Protein AF-A0A1H5PQB6-F1 (afdb_monomer)

Mean predicted aligned error: 9.74 Å

pLDDT: mean 79.16, std 20.45, range [36.19, 98.12]

Sequence (91 aa):
MRFESAARRMIRAARGHPETMEGAPVIVQPPGPDGGRRVTIRGEYVGIAYHLLDIVEFLRRAGLPEASTTVDDPELIEWRGIGPRAWTATG

Nearest PDB structures (foldseek):
  3iez-assembly1_A  TM=4.324E-01  e=2.289E+00  Homo sapiens

Secondary structure (DSSP, 8-state):
----TTHHHHHTTSS--S----S-SEEEEEE-TTS-EEEEETTEEEEEESSHHHHHHHHHHTT----GGGGG-TTTEEE-SS-THHHH---

Structure (mmCIF, N/CA/C/O backbone):
data_AF-A0A1H5PQB6-F1
#
_entry.id   AF-A0A1H5PQB6-F1
#
loop_
_atom_site.group_PDB
_atom_site.id
_atom_site.type_symbol
_atom_site.label_atom_id
_atom_site.label_alt_id
_atom_site.label_comp_id
_atom_site.label_asym_id
_atom_site.label_entity_id
_atom_site.label_seq_id
_atom_site.pdbx_PDB_ins_code
_atom_site.Cartn_x
_atom_site.Cartn_y
_atom_site.Cartn_z
_atom_site.occupancy
_atom_site.B_iso_or_equiv
_atom_site.auth_seq_id
_atom_site.auth_comp_id
_atom_site.auth_asym_id
_atom_site.auth_atom_id
_atom_site.pdbx_PDB_model_num
ATOM 1 N N . MET A 1 1 ? 1.092 15.365 27.587 1.00 36.19 1 MET A N 1
ATOM 2 C CA . MET A 1 1 ? 1.077 15.556 26.122 1.00 36.19 1 MET A CA 1
ATOM 3 C C . MET A 1 1 ? 0.066 14.563 25.564 1.00 36.19 1 MET A C 1
ATOM 5 O O . MET A 1 1 ? 0.298 13.366 25.649 1.00 36.19 1 MET A O 1
ATOM 9 N N . ARG A 1 2 ? -1.143 15.032 25.238 1.00 47.31 2 ARG A N 1
ATOM 10 C CA . ARG A 1 2 ? -2.325 14.183 25.022 1.00 47.31 2 ARG A CA 1
ATOM 11 C C . ARG A 1 2 ? -2.359 13.795 23.543 1.00 47.31 2 ARG A C 1
ATOM 13 O O . ARG A 1 2 ? -2.639 14.644 22.709 1.00 47.31 2 ARG A O 1
ATOM 20 N N . PHE A 1 3 ? -2.006 12.552 23.232 1.00 38.66 3 PHE A N 1
ATOM 21 C CA . PHE A 1 3 ? -2.126 12.014 21.880 1.00 38.66 3 PHE A CA 1
ATOM 22 C C . PHE A 1 3 ? -3.609 12.000 21.491 1.00 38.66 3 PHE A C 1
ATOM 24 O O . PHE A 1 3 ? -4.448 11.474 22.225 1.00 38.66 3 PHE A O 1
ATOM 31 N N . GLU A 1 4 ? -3.932 12.635 20.369 1.00 44.00 4 GLU A N 1
ATOM 32 C CA . GLU A 1 4 ? -5.271 12.823 19.800 1.00 44.00 4 GLU A CA 1
ATOM 33 C C . GLU A 1 4 ? -5.903 11.507 19.285 1.00 44.00 4 GLU A C 1
ATOM 35 O O . GLU A 1 4 ? -6.474 11.448 18.199 1.00 44.00 4 GLU A O 1
ATOM 40 N N . SER A 1 5 ? -5.833 10.419 20.057 1.00 48.59 5 SER A N 1
ATOM 41 C CA . SER A 1 5 ? -6.299 9.083 19.650 1.00 48.59 5 SER A CA 1
ATOM 42 C C . SER A 1 5 ? -7.821 8.878 19.738 1.00 48.59 5 SER A C 1
ATOM 44 O O . SER A 1 5 ? -8.321 7.828 19.344 1.00 48.59 5 SER A O 1
ATOM 46 N N . ALA A 1 6 ? -8.590 9.852 20.238 1.00 48.25 6 ALA A N 1
ATOM 47 C CA . ALA A 1 6 ? -10.038 9.697 20.438 1.00 48.25 6 ALA A CA 1
ATOM 48 C C . ALA A 1 6 ? -10.899 10.337 19.332 1.00 48.25 6 ALA A C 1
ATOM 50 O O . ALA A 1 6 ? -11.964 9.813 19.010 1.00 48.25 6 ALA A O 1
ATOM 51 N N . ALA A 1 7 ? -10.450 11.434 18.712 1.00 46.38 7 ALA A N 1
ATOM 52 C CA . ALA A 1 7 ? -11.278 12.194 17.768 1.00 46.38 7 ALA A CA 1
ATOM 53 C C . ALA A 1 7 ? -11.464 11.475 16.416 1.00 46.38 7 ALA A C 1
ATOM 55 O O . ALA A 1 7 ? -12.542 11.524 15.827 1.00 46.38 7 ALA A O 1
ATOM 56 N N . ARG A 1 8 ? -10.456 10.715 15.960 1.00 50.28 8 ARG A N 1
ATOM 57 C CA . ARG A 1 8 ? -10.527 9.923 14.714 1.00 50.28 8 ARG A CA 1
ATOM 58 C C . ARG A 1 8 ? -11.446 8.701 14.824 1.00 50.28 8 ARG A C 1
ATOM 60 O O . ARG A 1 8 ? -12.050 8.303 13.831 1.00 50.28 8 ARG A O 1
ATOM 67 N N . ARG A 1 9 ? -11.640 8.162 16.036 1.00 50.34 9 ARG A N 1
ATOM 68 C CA . ARG A 1 9 ? -12.565 7.042 16.294 1.00 50.34 9 ARG A CA 1
ATOM 69 C C . ARG A 1 9 ? -14.036 7.417 16.080 1.00 50.34 9 ARG A C 1
ATOM 71 O O . ARG A 1 9 ? -14.831 6.548 15.739 1.00 50.34 9 ARG A O 1
ATOM 78 N N . MET A 1 10 ? -14.409 8.691 16.230 1.00 48.81 10 MET A N 1
ATOM 79 C CA . MET A 1 10 ? -15.819 9.101 16.179 1.00 48.81 10 MET A CA 1
ATOM 80 C C . MET A 1 10 ? -16.393 9.213 14.759 1.00 48.81 10 MET A C 1
ATOM 82 O O . MET A 1 10 ? -17.583 8.972 14.575 1.00 48.81 10 MET A O 1
ATOM 86 N N . ILE A 1 11 ? -15.577 9.487 13.732 1.00 53.25 11 ILE A N 1
ATOM 87 C CA . ILE A 1 11 ? -16.078 9.605 12.345 1.00 53.25 11 ILE A CA 1
ATOM 88 C C . ILE A 1 11 ? -16.511 8.235 11.779 1.00 53.25 11 ILE A C 1
ATOM 90 O O . ILE A 1 11 ? -17.390 8.170 10.921 1.00 53.25 11 ILE A O 1
ATOM 94 N N . ARG A 1 12 ? -15.967 7.124 12.302 1.00 50.78 12 ARG A N 1
ATOM 95 C CA . ARG A 1 12 ? -16.256 5.756 11.828 1.00 50.78 12 ARG A CA 1
ATOM 96 C C . ARG A 1 12 ? -17.517 5.123 12.439 1.00 50.78 12 ARG A C 1
ATOM 98 O O . ARG A 1 12 ? -17.986 4.123 11.914 1.00 50.78 12 ARG A O 1
ATOM 105 N N . ALA A 1 13 ? -18.072 5.682 13.520 1.00 48.09 13 ALA A N 1
ATOM 106 C CA . ALA A 1 13 ? -19.171 5.061 14.274 1.00 48.09 13 ALA A CA 1
ATOM 107 C C . ALA A 1 13 ? -20.586 5.538 13.874 1.00 48.09 13 ALA A C 1
ATOM 109 O O . ALA A 1 13 ? -21.568 4.909 14.253 1.00 48.09 13 ALA A O 1
ATOM 110 N N . ALA A 1 14 ? -20.721 6.637 13.121 1.00 44.59 14 ALA A N 1
ATOM 111 C CA . ALA A 1 14 ? -22.013 7.320 12.958 1.00 44.59 14 ALA A CA 1
ATOM 112 C C . ALA A 1 14 ? -22.868 6.883 11.747 1.00 44.59 14 ALA A C 1
ATOM 114 O O . ALA A 1 14 ? -23.985 7.372 11.592 1.00 44.59 14 ALA A O 1
ATOM 115 N N . ARG A 1 15 ? -22.402 5.970 10.885 1.00 50.06 15 ARG A N 1
ATOM 116 C CA . ARG A 1 15 ? -23.232 5.376 9.818 1.00 50.06 15 ARG A CA 1
ATOM 117 C C . ARG A 1 15 ? -22.959 3.879 9.747 1.00 50.06 15 ARG A C 1
ATOM 119 O O . ARG A 1 15 ? -21.878 3.470 9.341 1.00 50.06 15 ARG A O 1
ATOM 126 N N . GLY A 1 16 ? -23.912 3.088 10.234 1.00 44.97 16 GLY A N 1
ATOM 127 C CA . GLY A 1 16 ? -23.788 1.639 10.355 1.00 44.97 16 GLY A CA 1
ATOM 128 C C . GLY A 1 16 ? -23.502 0.956 9.018 1.00 44.97 16 GLY A C 1
ATOM 129 O O . GLY A 1 16 ? -24.237 1.154 8.056 1.00 44.97 16 GLY A O 1
ATOM 130 N N . HIS A 1 17 ? -22.462 0.122 8.992 1.00 42.47 17 HIS A N 1
ATOM 131 C CA . HIS A 1 17 ? -22.200 -0.838 7.924 1.00 42.47 17 HIS A CA 1
ATOM 132 C C . HIS A 1 17 ? -21.766 -2.174 8.555 1.00 42.47 17 HIS A C 1
ATOM 134 O O . HIS A 1 17 ? -20.876 -2.172 9.412 1.00 42.47 17 HIS A O 1
ATOM 140 N N . PRO A 1 18 ? -22.415 -3.298 8.203 1.00 47.94 18 PRO A N 1
ATOM 141 C CA . PRO A 1 18 ? -22.123 -4.606 8.765 1.00 47.94 18 PRO A CA 1
ATOM 142 C C . PRO A 1 18 ? -20.935 -5.224 8.029 1.00 47.94 18 PRO A C 1
ATOM 144 O O . PRO A 1 18 ? -21.134 -5.847 7.002 1.00 47.94 18 PRO A O 1
ATOM 147 N N . GLU A 1 19 ? -19.720 -5.036 8.540 1.00 46.31 19 GLU A N 1
ATOM 148 C CA . GLU A 1 19 ? -18.570 -5.940 8.347 1.00 46.31 19 GLU A CA 1
ATOM 149 C C . GLU A 1 19 ? -17.329 -5.308 8.973 1.00 46.31 19 GLU A C 1
ATOM 151 O O . GLU A 1 19 ? -16.528 -4.621 8.339 1.00 46.31 19 GLU A O 1
ATOM 156 N N . THR A 1 20 ? -17.161 -5.523 10.274 1.00 46.75 20 THR A N 1
ATOM 157 C CA . THR A 1 20 ? -15.875 -5.296 10.925 1.00 46.75 20 THR A CA 1
ATOM 158 C C . THR A 1 20 ? -14.899 -6.343 10.384 1.00 46.75 20 THR A C 1
ATOM 160 O O . THR A 1 20 ? -14.707 -7.390 10.991 1.00 46.75 20 THR A O 1
ATOM 163 N N . MET A 1 21 ? -14.299 -6.098 9.217 1.00 53.09 21 MET A N 1
ATOM 164 C CA . MET A 1 21 ? -13.014 -6.710 8.890 1.00 53.09 21 MET A CA 1
ATOM 165 C C . MET A 1 21 ? -12.020 -6.172 9.918 1.00 53.09 21 MET A C 1
ATOM 167 O O . MET A 1 21 ? -11.639 -5.000 9.880 1.00 53.09 21 MET A O 1
ATOM 171 N N . GLU A 1 22 ? -11.683 -7.001 10.901 1.00 63.59 22 GLU A N 1
ATOM 172 C CA . GLU A 1 22 ? -10.635 -6.726 11.878 1.00 63.59 22 GLU A CA 1
ATOM 173 C C . GLU A 1 22 ? -9.294 -6.637 11.139 1.00 63.59 22 GLU A C 1
ATOM 175 O O . GLU A 1 22 ? -8.705 -7.645 10.764 1.00 63.59 22 GLU A O 1
ATOM 180 N N . GLY A 1 23 ? -8.834 -5.418 10.861 1.00 70.81 23 GLY A N 1
ATOM 181 C CA . GLY A 1 23 ? -7.559 -5.188 10.189 1.00 70.81 23 GLY A CA 1
ATOM 182 C C . GLY A 1 23 ? -7.469 -3.826 9.513 1.00 70.81 23 GLY A C 1
ATOM 183 O O . GLY A 1 23 ? -8.465 -3.110 9.362 1.00 70.81 23 GLY A O 1
ATOM 184 N N . ALA A 1 24 ? -6.252 -3.467 9.107 1.00 82.69 24 ALA A N 1
ATOM 185 C CA . ALA A 1 24 ? -6.022 -2.294 8.280 1.00 82.69 24 ALA A CA 1
ATOM 186 C C . ALA A 1 24 ? -6.805 -2.441 6.958 1.00 82.69 24 ALA A C 1
ATOM 188 O O . ALA A 1 24 ? -6.782 -3.511 6.344 1.00 82.69 24 ALA A O 1
ATOM 189 N N . PRO A 1 25 ? -7.516 -1.400 6.489 1.00 92.25 25 PRO A N 1
ATOM 190 C CA . PRO A 1 25 ? -8.325 -1.486 5.278 1.00 92.25 25 PRO A CA 1
ATOM 191 C C . PRO A 1 25 ? -7.488 -1.666 4.011 1.00 92.25 25 PRO A C 1
ATOM 193 O O . PRO A 1 25 ? -8.061 -2.010 2.984 1.00 92.25 25 PRO A O 1
ATOM 196 N N . VAL A 1 26 ? -6.179 -1.422 4.044 1.00 95.62 26 VAL A N 1
ATOM 197 C CA . VAL A 1 26 ? -5.280 -1.624 2.907 1.00 95.62 26 VAL A CA 1
ATOM 198 C C . VAL A 1 26 ? -4.263 -2.692 3.261 1.00 95.62 26 VAL A C 1
ATOM 200 O O . VAL A 1 26 ? -3.597 -2.593 4.284 1.00 95.62 26 VAL A O 1
ATOM 203 N N . ILE A 1 27 ? -4.114 -3.695 2.400 1.00 96.62 27 ILE A N 1
ATOM 204 C CA . ILE A 1 27 ? -3.092 -4.734 2.550 1.00 96.62 27 ILE A CA 1
ATOM 205 C C . ILE A 1 27 ? -2.192 -4.692 1.323 1.00 96.62 27 ILE A C 1
ATOM 207 O O . ILE A 1 27 ? -2.663 -4.800 0.187 1.00 96.62 27 ILE A O 1
ATOM 211 N N . VAL A 1 28 ? -0.891 -4.562 1.561 1.00 97.12 28 VAL A N 1
ATOM 212 C CA . VAL A 1 28 ? 0.142 -4.612 0.527 1.00 97.12 28 VAL A CA 1
ATOM 213 C C . VAL A 1 28 ? 0.925 -5.906 0.688 1.00 97.12 28 VAL A C 1
ATOM 215 O O . VAL A 1 28 ? 1.523 -6.153 1.733 1.00 97.12 28 VAL A O 1
ATOM 218 N N . GLN A 1 29 ? 0.920 -6.742 -0.346 1.00 97.00 29 GLN A N 1
ATOM 219 C CA . GLN A 1 29 ? 1.636 -8.017 -0.350 1.00 97.00 29 GLN A CA 1
ATOM 220 C C . GLN A 1 29 ? 3.163 -7.823 -0.481 1.00 97.00 29 GLN A C 1
ATOM 222 O O . GLN A 1 29 ? 3.623 -6.738 -0.869 1.00 97.00 29 GLN A O 1
ATOM 227 N N . PRO A 1 30 ? 3.973 -8.861 -0.187 1.00 95.44 30 PRO A N 1
ATOM 228 C CA . PRO A 1 30 ? 5.401 -8.830 -0.485 1.00 95.44 30 PRO A CA 1
ATOM 229 C C . PRO A 1 30 ? 5.663 -8.602 -1.988 1.00 95.44 30 PRO A C 1
ATOM 231 O O . PRO A 1 30 ? 4.778 -8.881 -2.804 1.00 95.44 30 PRO A O 1
ATOM 234 N N . PRO A 1 31 ? 6.862 -8.122 -2.375 1.00 93.69 31 PRO A N 1
ATOM 235 C CA . PRO A 1 31 ? 7.241 -8.004 -3.782 1.00 93.69 31 PRO A CA 1
ATOM 236 C C . PRO A 1 31 ? 7.136 -9.344 -4.516 1.00 93.69 31 PRO A C 1
ATOM 238 O O . PRO A 1 31 ? 7.604 -10.371 -4.019 1.00 93.69 31 PRO A O 1
ATOM 241 N N . GLY A 1 32 ? 6.531 -9.319 -5.701 1.00 92.75 32 GLY A N 1
ATOM 242 C CA . GLY A 1 32 ? 6.540 -10.418 -6.655 1.00 92.75 32 GLY A CA 1
ATOM 243 C C . GLY A 1 32 ? 7.859 -10.502 -7.435 1.00 92.75 32 GLY A C 1
ATOM 244 O O . GLY A 1 32 ? 8.769 -9.700 -7.214 1.00 92.75 32 GLY A O 1
ATOM 245 N N . PRO A 1 33 ? 7.975 -11.460 -8.374 1.00 92.62 33 PRO A N 1
ATOM 246 C CA . PRO A 1 33 ? 9.193 -11.668 -9.162 1.00 92.62 33 PRO A CA 1
ATOM 247 C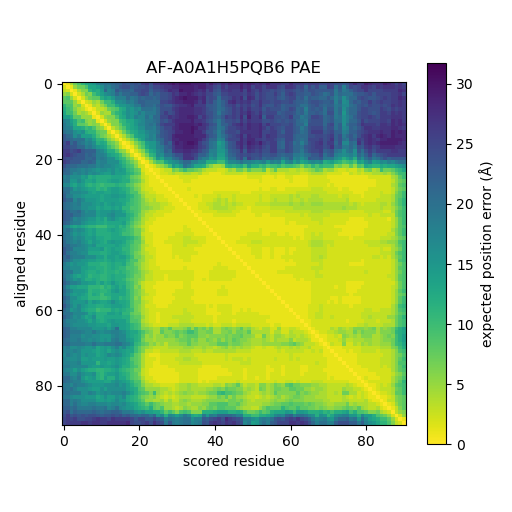 C . PRO A 1 33 ? 9.643 -10.453 -9.985 1.00 92.62 33 PRO A C 1
ATOM 249 O O . PRO A 1 33 ? 10.829 -10.301 -10.253 1.00 92.62 33 PRO A O 1
ATOM 252 N N . ASP A 1 34 ? 8.706 -9.593 -10.380 1.00 92.50 34 ASP A N 1
ATOM 253 C CA . ASP A 1 34 ? 8.944 -8.360 -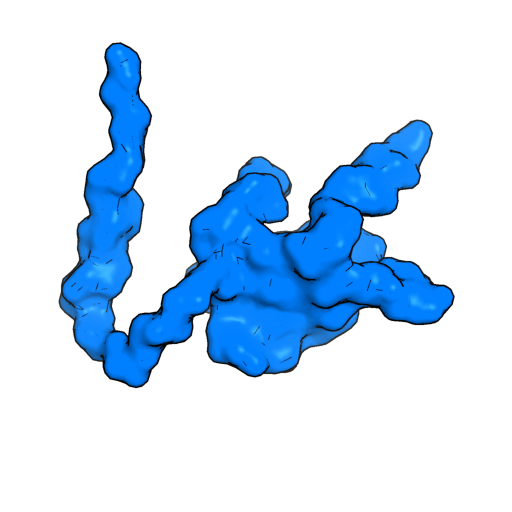11.136 1.00 92.50 34 ASP A CA 1
ATOM 254 C C . ASP A 1 34 ? 9.145 -7.125 -10.234 1.00 92.50 34 ASP A C 1
ATOM 256 O O . ASP A 1 34 ? 9.249 -6.004 -10.725 1.00 92.50 34 ASP A O 1
ATOM 260 N N . GLY A 1 35 ? 9.176 -7.317 -8.910 1.00 91.00 35 GLY A N 1
ATOM 261 C CA . GLY A 1 35 ? 9.284 -6.247 -7.917 1.00 91.00 35 GLY A CA 1
ATOM 262 C C . GLY A 1 35 ? 7.965 -5.538 -7.593 1.0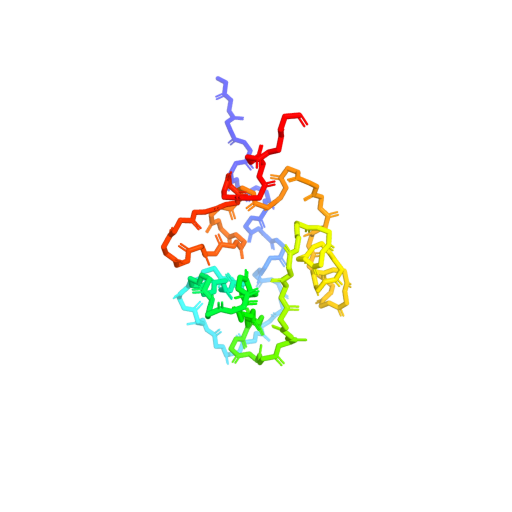0 91.00 35 GLY A C 1
ATOM 263 O O . GLY A 1 35 ? 7.924 -4.742 -6.651 1.00 91.00 35 GLY A O 1
ATOM 264 N N . GLY A 1 36 ? 6.883 -5.844 -8.314 1.00 95.50 36 GLY A N 1
ATOM 265 C CA . GLY A 1 36 ? 5.559 -5.284 -8.071 1.00 95.50 36 GLY A CA 1
ATOM 266 C C . GLY A 1 36 ? 4.905 -5.867 -6.821 1.00 95.50 36 GLY A C 1
ATOM 267 O O . GLY A 1 36 ? 5.158 -7.004 -6.426 1.00 95.50 36 GLY A O 1
ATOM 268 N N . ARG A 1 37 ? 4.029 -5.096 -6.178 1.00 97.56 37 ARG A N 1
ATOM 269 C CA . ARG A 1 37 ? 3.284 -5.523 -4.987 1.00 97.56 37 ARG A CA 1
ATOM 270 C C . ARG A 1 37 ? 1.794 -5.513 -5.243 1.00 97.56 37 ARG A C 1
ATOM 272 O O . ARG A 1 37 ? 1.238 -4.496 -5.648 1.00 97.56 37 ARG A O 1
ATOM 279 N N . ARG A 1 38 ? 1.131 -6.630 -4.950 1.00 97.94 38 ARG A N 1
ATOM 280 C CA . ARG A 1 38 ? -0.329 -6.732 -5.030 1.00 97.94 38 ARG A CA 1
ATOM 281 C C . ARG A 1 38 ? -0.976 -5.932 -3.8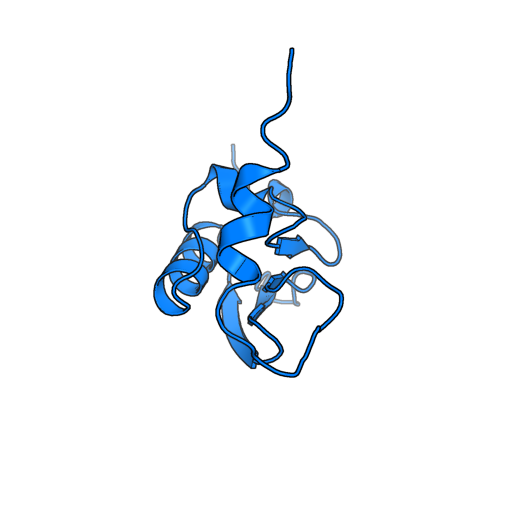99 1.00 97.94 38 ARG A C 1
ATOM 283 O O . ARG A 1 38 ? -0.602 -6.116 -2.741 1.00 97.94 38 ARG A O 1
ATOM 290 N N . VAL A 1 39 ? -1.963 -5.100 -4.227 1.00 97.94 39 VAL A N 1
ATOM 291 C CA . VAL A 1 39 ? -2.675 -4.261 -3.254 1.00 97.94 39 VAL A CA 1
ATOM 292 C C . VAL A 1 39 ? -4.149 -4.636 -3.205 1.00 97.94 39 VAL A C 1
ATOM 294 O O . VAL A 1 39 ? -4.803 -4.771 -4.244 1.00 97.94 39 VAL A O 1
ATOM 297 N N . THR A 1 40 ? -4.676 -4.778 -1.991 1.00 97.31 40 THR A N 1
ATOM 298 C CA . THR A 1 40 ? -6.115 -4.901 -1.746 1.00 97.31 40 THR A CA 1
ATOM 299 C C . THR A 1 40 ? -6.608 -3.790 -0.833 1.00 97.31 40 THR A C 1
ATOM 301 O O . THR A 1 40 ? -5.938 -3.473 0.149 1.00 97.31 40 THR A O 1
ATOM 304 N N . ILE A 1 41 ? -7.789 -3.245 -1.118 1.00 95.50 41 ILE A N 1
ATOM 305 C CA . ILE A 1 41 ? -8.473 -2.260 -0.280 1.00 95.50 41 ILE A CA 1
ATOM 306 C C . ILE A 1 41 ? -9.837 -2.821 0.108 1.00 95.50 41 ILE A C 1
ATOM 308 O O . ILE A 1 41 ? -10.650 -3.116 -0.759 1.00 95.50 41 ILE A O 1
ATOM 312 N N . ARG A 1 42 ? -10.092 -2.959 1.412 1.00 93.31 42 ARG A N 1
ATOM 313 C CA . ARG A 1 42 ? -11.319 -3.548 1.976 1.00 93.31 42 ARG A CA 1
ATOM 314 C C . ARG A 1 42 ? -11.639 -4.903 1.331 1.00 93.31 42 ARG A C 1
ATOM 316 O O . ARG A 1 42 ? -12.767 -5.152 0.935 1.00 93.31 42 ARG A O 1
ATOM 323 N N . GLY A 1 43 ? -10.622 -5.754 1.194 1.00 92.88 43 GLY A N 1
ATOM 324 C CA . GLY A 1 43 ? -10.741 -7.082 0.581 1.00 92.88 43 GLY A CA 1
ATOM 325 C C . GLY A 1 43 ? -10.708 -7.099 -0.952 1.00 92.88 43 GLY A C 1
ATOM 326 O O . GLY A 1 43 ? -10.421 -8.144 -1.528 1.00 92.88 43 GLY A O 1
ATOM 327 N N . GLU A 1 44 ? -10.895 -5.960 -1.619 1.00 95.38 44 GLU A N 1
ATOM 328 C CA . GLU A 1 44 ? -10.950 -5.885 -3.081 1.00 95.38 44 GLU A CA 1
ATOM 329 C C . GLU A 1 44 ? -9.577 -5.641 -3.705 1.00 95.38 44 GLU A C 1
ATOM 331 O O . GLU A 1 44 ? -8.810 -4.796 -3.245 1.00 95.38 44 GLU A O 1
ATOM 336 N N . TYR A 1 45 ? -9.259 -6.355 -4.786 1.00 96.75 45 TYR A N 1
ATOM 337 C CA . TYR A 1 45 ? -8.011 -6.158 -5.526 1.00 96.75 45 TYR A CA 1
ATOM 338 C C . TYR A 1 45 ? -8.064 -4.879 -6.371 1.00 96.75 45 TYR A C 1
ATOM 340 O O . TYR A 1 45 ? -8.910 -4.754 -7.252 1.00 96.75 45 TYR A O 1
ATOM 348 N N . VAL A 1 46 ? -7.122 -3.957 -6.139 1.00 97.25 46 VAL A N 1
ATOM 349 C CA . VAL A 1 46 ? -7.105 -2.639 -6.808 1.00 97.25 46 VAL A CA 1
ATOM 350 C C . VAL A 1 46 ? -5.965 -2.460 -7.811 1.00 97.25 46 VAL A C 1
ATOM 352 O O . VAL A 1 46 ? -6.049 -1.585 -8.671 1.00 97.25 46 VAL A O 1
ATOM 355 N N . GLY A 1 47 ? -4.916 -3.286 -7.738 1.00 98.00 47 GLY A N 1
ATOM 356 C CA . GLY A 1 47 ? -3.807 -3.245 -8.691 1.00 98.00 47 GLY A CA 1
ATOM 357 C C . GLY A 1 47 ? -2.461 -3.719 -8.142 1.00 98.00 47 GLY A C 1
ATOM 358 O O . GLY A 1 47 ? -2.349 -4.179 -7.000 1.00 98.00 47 GLY A O 1
ATOM 359 N N . ILE A 1 48 ? -1.437 -3.594 -8.989 1.00 98.12 48 ILE A N 1
ATOM 360 C CA . ILE A 1 48 ? -0.027 -3.779 -8.635 1.00 98.12 48 ILE A CA 1
ATOM 361 C C . ILE A 1 48 ? 0.615 -2.401 -8.452 1.00 98.12 48 ILE A C 1
ATOM 363 O O . ILE A 1 48 ? 0.467 -1.542 -9.318 1.00 98.12 48 ILE A O 1
ATOM 367 N N . ALA A 1 49 ? 1.322 -2.202 -7.343 1.00 97.12 49 ALA A N 1
ATOM 368 C CA . ALA A 1 49 ? 2.140 -1.022 -7.087 1.00 97.12 49 ALA A CA 1
ATOM 369 C C . ALA A 1 49 ? 3.622 -1.342 -7.291 1.00 97.12 49 ALA A C 1
ATOM 371 O O . ALA A 1 49 ? 4.113 -2.348 -6.776 1.00 97.12 49 ALA A O 1
ATOM 372 N N . TYR A 1 50 ? 4.334 -0.461 -7.985 1.00 95.25 50 TYR A N 1
ATOM 373 C CA . TYR A 1 50 ? 5.786 -0.527 -8.153 1.00 95.25 50 TYR A CA 1
ATOM 374 C C . TYR A 1 50 ? 6.501 0.553 -7.329 1.00 95.25 50 TYR A C 1
ATOM 376 O O . TYR A 1 50 ? 7.681 0.403 -7.022 1.00 95.25 50 TYR A O 1
ATOM 384 N N . HIS A 1 51 ? 5.782 1.601 -6.914 1.00 93.75 51 HIS A N 1
ATOM 385 C CA . HIS A 1 51 ? 6.302 2.712 -6.119 1.00 93.75 51 HIS A CA 1
ATOM 386 C C . HIS A 1 51 ? 5.289 3.166 -5.054 1.00 93.75 51 HIS A C 1
ATOM 388 O O . HIS A 1 51 ? 4.096 2.866 -5.132 1.00 93.75 51 HIS A O 1
ATOM 394 N N . LEU A 1 52 ? 5.737 3.979 -4.087 1.00 93.38 52 LEU A N 1
ATOM 395 C CA . LEU A 1 52 ? 4.844 4.587 -3.085 1.00 93.38 52 LEU A CA 1
ATOM 396 C C . LEU A 1 52 ? 3.751 5.461 -3.712 1.00 93.38 52 LEU A C 1
ATOM 398 O O . LEU A 1 52 ? 2.643 5.520 -3.185 1.00 93.38 52 LEU A O 1
ATOM 402 N N . LEU A 1 53 ? 4.043 6.111 -4.842 1.00 93.69 53 LEU A N 1
ATOM 403 C CA . LEU A 1 53 ? 3.069 6.944 -5.545 1.00 93.69 53 LEU A CA 1
ATOM 404 C C . LEU A 1 53 ? 1.861 6.130 -6.036 1.00 93.69 53 LEU A C 1
ATOM 406 O O . LEU A 1 53 ? 0.735 6.613 -5.960 1.00 93.69 53 LEU A O 1
ATOM 410 N N . ASP A 1 54 ? 2.072 4.880 -6.453 1.00 95.88 54 ASP A N 1
ATOM 411 C CA . ASP A 1 54 ? 0.981 4.000 -6.886 1.00 95.88 54 ASP A CA 1
ATOM 412 C C . ASP A 1 54 ? 0.031 3.690 -5.718 1.00 95.88 54 ASP A C 1
ATOM 414 O O . ASP A 1 54 ? -1.189 3.682 -5.882 1.00 95.88 54 ASP A O 1
ATOM 418 N N . ILE A 1 55 ? 0.580 3.508 -4.509 1.00 95.12 55 ILE A N 1
ATOM 419 C CA . ILE A 1 55 ? -0.213 3.318 -3.286 1.00 95.12 55 ILE A CA 1
ATOM 420 C C . ILE A 1 55 ? -1.050 4.561 -2.987 1.00 95.12 55 ILE A C 1
ATOM 422 O O . ILE A 1 55 ? -2.248 4.439 -2.738 1.00 95.12 55 ILE A O 1
ATOM 426 N N . VAL A 1 56 ? -0.448 5.752 -3.051 1.00 94.75 56 VAL A N 1
ATOM 427 C CA . VAL A 1 56 ? -1.159 7.025 -2.844 1.00 94.75 56 VAL A CA 1
ATOM 428 C C . VAL A 1 56 ? -2.310 7.177 -3.845 1.00 94.75 56 VAL A C 1
ATOM 430 O O . VAL A 1 56 ? -3.418 7.547 -3.456 1.00 94.75 56 VAL A O 1
ATOM 433 N N . GLU A 1 57 ? -2.103 6.811 -5.111 1.00 96.06 57 GLU A N 1
ATOM 434 C CA . GLU A 1 57 ? -3.168 6.849 -6.116 1.00 96.06 57 GLU A CA 1
ATOM 435 C C . GLU A 1 57 ? -4.292 5.839 -5.853 1.00 96.06 57 GLU A C 1
ATOM 437 O O . GLU A 1 57 ? -5.466 6.161 -6.063 1.00 96.06 57 GLU A O 1
ATOM 442 N N . PHE A 1 58 ? -3.985 4.639 -5.355 1.00 96.25 58 PHE A N 1
ATOM 443 C CA . PHE A 1 58 ? -5.022 3.688 -4.948 1.00 96.25 58 PHE A CA 1
ATOM 444 C C . PHE A 1 58 ? -5.848 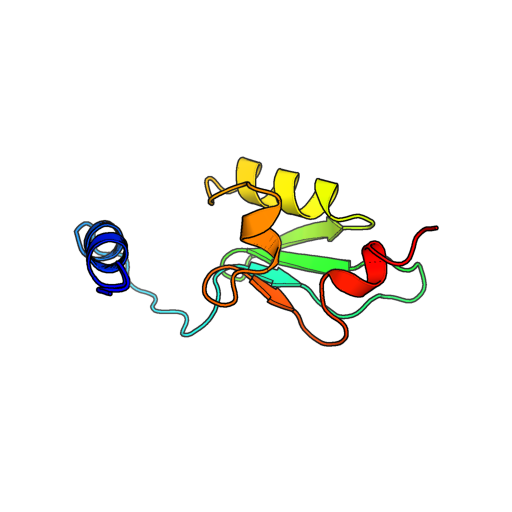4.207 -3.766 1.00 96.25 58 PHE A C 1
ATOM 446 O O . PHE A 1 58 ? -7.076 4.094 -3.792 1.00 96.25 58 PHE A O 1
ATOM 453 N N . LEU A 1 59 ? -5.206 4.829 -2.772 1.00 95.06 59 LEU A N 1
ATOM 454 C CA . LEU A 1 59 ? -5.886 5.447 -1.627 1.00 95.06 59 LEU A CA 1
ATOM 455 C C . LEU A 1 59 ? -6.841 6.552 -2.082 1.00 95.06 59 LEU A C 1
ATOM 457 O O . LEU A 1 59 ? -8.024 6.524 -1.736 1.00 95.06 59 LEU A O 1
ATOM 461 N N . ARG A 1 60 ? -6.355 7.452 -2.944 1.00 93.88 60 ARG A N 1
ATOM 462 C CA . ARG A 1 60 ? -7.147 8.545 -3.515 1.00 93.88 60 ARG A CA 1
ATOM 463 C C . ARG A 1 60 ? -8.376 8.023 -4.261 1.00 93.88 60 ARG A C 1
ATOM 465 O O . ARG A 1 60 ? -9.483 8.519 -4.060 1.00 93.88 60 ARG A O 1
ATOM 472 N N . ARG A 1 61 ? -8.212 6.993 -5.103 1.00 94.94 61 ARG A N 1
ATOM 473 C CA . ARG A 1 61 ? -9.325 6.369 -5.849 1.00 94.94 61 ARG A CA 1
ATOM 474 C C . ARG A 1 61 ? -10.342 5.677 -4.938 1.00 94.94 61 ARG A C 1
ATOM 476 O O . ARG A 1 61 ? -11.513 5.609 -5.296 1.00 94.94 61 ARG A O 1
A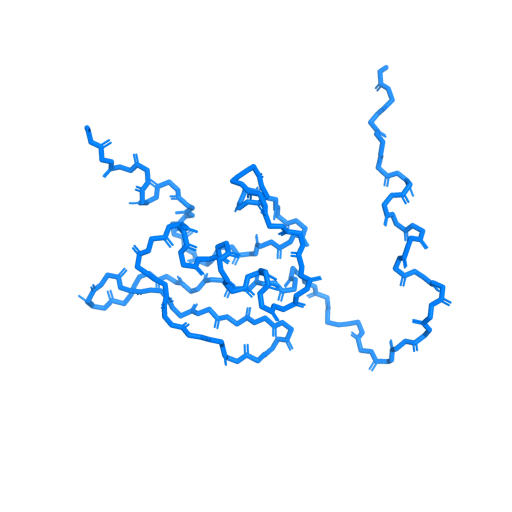TOM 483 N N . ALA A 1 62 ? -9.912 5.193 -3.775 1.00 92.19 62 ALA A N 1
ATOM 484 C CA . ALA A 1 62 ? -10.768 4.551 -2.780 1.00 92.19 62 ALA A CA 1
ATOM 485 C C . ALA A 1 62 ? -11.400 5.528 -1.766 1.00 92.19 62 ALA A C 1
ATOM 487 O O . ALA A 1 62 ? -12.146 5.090 -0.885 1.00 92.19 62 ALA A O 1
ATOM 488 N N . GLY A 1 63 ? -11.104 6.832 -1.856 1.00 92.12 63 GLY A N 1
ATOM 489 C CA . GLY A 1 63 ? -11.560 7.833 -0.886 1.00 92.12 63 GLY A CA 1
ATOM 490 C C . GLY A 1 63 ? -10.968 7.630 0.513 1.00 92.12 63 GLY A C 1
ATOM 491 O O . GLY A 1 63 ? -11.633 7.899 1.516 1.00 92.12 63 GLY A O 1
ATOM 492 N N . LEU A 1 64 ? -9.753 7.082 0.584 1.00 90.75 64 LEU A N 1
ATOM 493 C CA . LEU A 1 64 ? -8.985 6.909 1.814 1.00 90.75 64 LEU A CA 1
ATOM 494 C C . LEU A 1 64 ? -7.936 8.023 1.943 1.00 90.75 64 LEU A C 1
ATOM 496 O O . LEU A 1 64 ? -7.498 8.529 0.914 1.00 90.75 64 LEU A O 1
ATOM 500 N N . PRO A 1 65 ? -7.500 8.363 3.175 1.00 90.75 65 PRO A N 1
ATOM 501 C CA . PRO A 1 65 ? -6.459 9.366 3.385 1.00 90.75 65 PRO A CA 1
ATOM 502 C C . PRO A 1 65 ? -5.200 9.085 2.552 1.00 90.75 65 PRO A C 1
ATOM 504 O O . PRO A 1 65 ? -4.694 7.965 2.555 1.00 90.75 65 PRO A O 1
ATOM 507 N N . GLU A 1 66 ? -4.698 10.106 1.864 1.00 85.00 66 GLU A N 1
ATOM 508 C CA . GLU A 1 66 ? -3.715 9.984 0.786 1.00 85.00 66 GLU A CA 1
ATOM 509 C C . GLU A 1 66 ? -2.504 10.927 0.964 1.00 85.00 66 GLU A C 1
ATOM 511 O O . GLU A 1 66 ? -2.250 11.825 0.168 1.00 85.00 66 GLU A O 1
ATOM 516 N N . ALA A 1 67 ? -1.713 10.732 2.023 1.00 79.94 67 ALA A N 1
ATOM 517 C CA . ALA A 1 67 ? -0.455 11.462 2.229 1.00 79.94 67 ALA A CA 1
ATOM 518 C C . ALA A 1 67 ? 0.764 10.530 2.234 1.00 79.94 67 ALA A C 1
ATOM 520 O O . ALA A 1 67 ? 0.664 9.349 2.557 1.00 79.94 67 ALA A O 1
ATOM 521 N N . SER A 1 68 ? 1.953 11.066 1.951 1.00 75.56 68 SER A N 1
ATOM 522 C CA . SER A 1 68 ? 3.197 10.293 2.076 1.00 75.56 68 SER A CA 1
ATOM 523 C C . SER A 1 68 ? 3.418 9.790 3.504 1.00 75.56 68 SER A C 1
ATOM 525 O O . SER A 1 68 ? 3.841 8.662 3.685 1.00 75.56 68 SER A O 1
ATOM 527 N N . THR A 1 69 ? 3.060 10.572 4.522 1.00 77.62 69 THR A N 1
ATOM 528 C CA . THR A 1 69 ? 3.115 10.163 5.938 1.00 77.62 69 THR A CA 1
ATOM 529 C C . THR A 1 69 ? 2.094 9.085 6.296 1.00 77.62 69 THR A C 1
ATOM 531 O O . THR A 1 69 ? 2.256 8.378 7.285 1.00 77.62 69 THR A O 1
ATOM 534 N N . THR A 1 70 ? 1.041 8.948 5.495 1.00 84.06 70 THR A N 1
ATOM 535 C CA . THR A 1 70 ? -0.023 7.968 5.696 1.00 84.06 70 THR A CA 1
ATOM 536 C C . THR A 1 70 ? 0.394 6.559 5.258 1.00 84.06 70 THR A C 1
ATOM 538 O O . THR A 1 70 ? -0.178 5.583 5.735 1.00 84.06 70 THR A O 1
ATOM 541 N N . VAL A 1 71 ? 1.424 6.412 4.415 1.00 87.31 71 VAL A N 1
ATOM 542 C CA . VAL A 1 71 ? 1.904 5.083 3.990 1.00 87.31 71 VAL A CA 1
ATOM 543 C C . VAL A 1 71 ? 2.558 4.282 5.124 1.00 87.31 71 VAL A C 1
ATOM 545 O O . VAL A 1 71 ? 2.653 3.059 5.033 1.00 87.31 71 VAL A O 1
ATOM 548 N N . ASP A 1 72 ? 2.977 4.967 6.190 1.00 87.38 72 ASP A N 1
ATOM 549 C CA . ASP A 1 72 ? 3.546 4.380 7.405 1.00 87.38 72 ASP A CA 1
ATOM 550 C C . ASP A 1 72 ? 2.493 4.134 8.505 1.00 87.38 72 ASP A C 1
ATOM 552 O O . ASP A 1 72 ? 2.843 3.627 9.569 1.00 87.38 72 ASP A O 1
ATOM 556 N N . ASP A 1 73 ? 1.220 4.489 8.283 1.00 89.25 73 ASP A N 1
ATOM 557 C CA . ASP A 1 73 ? 0.152 4.342 9.278 1.00 89.25 73 ASP A CA 1
ATOM 558 C C . ASP A 1 73 ? -0.340 2.881 9.351 1.00 89.25 73 ASP A C 1
ATOM 560 O O . ASP A 1 73 ? -1.020 2.422 8.425 1.00 89.25 73 ASP A O 1
ATOM 564 N N . PRO A 1 74 ? -0.060 2.140 10.444 1.00 89.19 74 PRO A N 1
ATOM 565 C CA . PRO A 1 74 ? -0.460 0.741 10.572 1.00 89.19 74 PRO A CA 1
ATOM 566 C C . PRO A 1 74 ? -1.971 0.558 10.775 1.00 89.19 74 PRO A C 1
ATOM 568 O O . PRO A 1 74 ? -2.468 -0.554 10.604 1.00 89.19 74 PRO A O 1
ATOM 571 N N . GLU A 1 75 ? -2.719 1.609 11.137 1.00 89.94 75 GLU A N 1
ATOM 572 C CA . GLU A 1 75 ? -4.186 1.548 11.188 1.00 89.94 75 GLU A CA 1
ATOM 573 C C . GLU A 1 75 ? -4.807 1.647 9.786 1.00 89.94 75 GLU A C 1
ATOM 575 O O . GLU A 1 75 ? -5.956 1.237 9.589 1.00 89.94 75 GLU A O 1
ATOM 580 N N . LEU A 1 76 ? -4.059 2.163 8.802 1.00 91.94 76 LEU A N 1
ATOM 581 C CA . LEU A 1 76 ? -4.506 2.279 7.417 1.00 91.94 76 LEU A CA 1
ATOM 582 C C . LEU A 1 76 ? -3.932 1.190 6.510 1.00 91.94 76 LEU A C 1
ATOM 584 O O . LEU A 1 76 ? -4.689 0.599 5.735 1.00 91.94 76 LEU A O 1
ATOM 588 N N . ILE A 1 77 ? -2.622 0.951 6.581 1.00 94.44 77 ILE A N 1
ATOM 589 C CA . ILE A 1 77 ? -1.909 0.042 5.687 1.00 94.44 77 ILE A CA 1
ATOM 590 C C . ILE A 1 77 ? -1.203 -1.044 6.483 1.00 94.44 77 ILE A C 1
ATOM 592 O O . ILE A 1 77 ? -0.280 -0.800 7.256 1.00 94.44 77 ILE A O 1
ATOM 596 N N . GLU A 1 78 ? -1.578 -2.281 6.198 1.00 94.81 78 GLU A N 1
ATOM 597 C CA . GLU A 1 78 ? -0.811 -3.444 6.584 1.00 94.81 78 GLU A CA 1
ATOM 598 C C . GLU A 1 78 ? 0.163 -3.829 5.466 1.00 94.81 78 GLU A C 1
ATOM 600 O O . GLU A 1 78 ? -0.223 -4.256 4.373 1.00 94.81 78 GLU A O 1
ATOM 605 N N . TRP A 1 79 ? 1.454 -3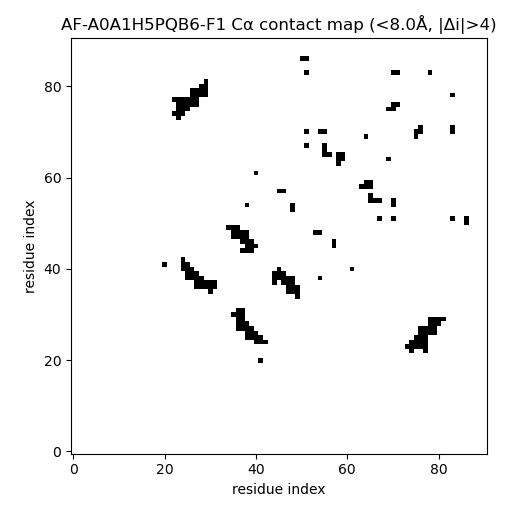.727 5.767 1.00 94.94 79 TRP A N 1
ATOM 606 C CA . TRP A 1 79 ? 2.519 -4.220 4.903 1.00 94.94 79 TRP A CA 1
ATOM 607 C C . TRP A 1 79 ? 2.839 -5.674 5.240 1.00 94.94 79 TRP A C 1
ATOM 609 O O . TRP A 1 79 ? 3.333 -5.982 6.324 1.00 94.94 79 TRP A O 1
ATOM 619 N N . ARG A 1 80 ? 2.606 -6.584 4.295 1.00 94.31 80 ARG A N 1
ATOM 620 C CA . ARG A 1 80 ? 3.044 -7.977 4.402 1.00 94.31 80 ARG A CA 1
ATOM 621 C C . ARG A 1 80 ? 4.482 -8.080 3.888 1.00 94.31 80 ARG A C 1
ATOM 623 O O . ARG A 1 80 ? 4.767 -7.786 2.729 1.00 94.31 80 ARG A O 1
ATOM 630 N N . GLY A 1 81 ? 5.398 -8.504 4.756 1.00 88.12 81 GLY A N 1
ATOM 631 C CA . GLY A 1 81 ? 6.829 -8.573 4.446 1.00 88.12 81 GLY A CA 1
ATOM 632 C C . GLY A 1 81 ? 7.539 -7.229 4.632 1.00 88.12 81 GLY A C 1
ATOM 633 O O . GLY A 1 81 ? 7.236 -6.482 5.558 1.00 88.12 81 GLY A O 1
ATOM 634 N N . ILE A 1 82 ? 8.524 -6.926 3.780 1.00 85.31 82 ILE A N 1
ATOM 635 C CA . ILE A 1 82 ? 9.305 -5.684 3.894 1.00 85.31 82 ILE A CA 1
ATOM 636 C C . ILE A 1 82 ? 8.387 -4.496 3.595 1.00 85.31 82 ILE A C 1
ATOM 638 O O . ILE A 1 82 ? 7.788 -4.456 2.525 1.00 85.31 82 ILE A O 1
ATOM 642 N N . GLY A 1 83 ? 8.288 -3.539 4.516 1.00 85.94 83 GLY A N 1
ATOM 643 C CA . GLY A 1 83 ? 7.412 -2.371 4.395 1.00 85.94 83 GLY A CA 1
ATOM 644 C C . GLY A 1 83 ? 7.853 -1.324 3.354 1.00 85.94 83 GLY A C 1
ATOM 645 O O . GLY A 1 83 ? 8.676 -1.618 2.479 1.00 85.94 83 GLY A O 1
ATOM 646 N N . PRO A 1 84 ? 7.353 -0.078 3.461 1.00 83.62 84 PRO A N 1
ATOM 647 C CA . PRO A 1 84 ? 7.522 0.965 2.441 1.00 83.62 84 PRO A CA 1
ATOM 648 C C . PRO A 1 84 ? 8.992 1.331 2.196 1.00 83.62 84 PRO A C 1
ATOM 650 O O . PRO A 1 84 ? 9.359 1.760 1.102 1.00 83.62 84 PRO A O 1
ATOM 653 N N . ARG A 1 85 ? 9.867 1.069 3.178 1.00 83.19 85 ARG A N 1
ATOM 654 C CA . ARG A 1 85 ? 11.316 1.304 3.083 1.00 83.19 85 ARG A CA 1
ATOM 655 C C . ARG A 1 85 ? 12.015 0.537 1.961 1.00 83.19 85 ARG A C 1
ATOM 657 O O . ARG A 1 85 ? 13.080 0.952 1.521 1.00 83.19 85 ARG A O 1
ATOM 664 N N . ALA A 1 86 ? 11.423 -0.555 1.474 1.00 81.06 86 ALA A N 1
ATOM 665 C CA . ALA A 1 86 ? 11.946 -1.262 0.304 1.00 81.06 86 ALA A CA 1
ATOM 666 C C . ALA A 1 86 ? 12.002 -0.373 -0.947 1.00 81.06 86 ALA A C 1
ATOM 668 O O . ALA A 1 86 ? 12.839 -0.598 -1.812 1.00 81.06 86 ALA A O 1
ATOM 669 N N . TRP A 1 87 ? 11.121 0.625 -1.037 1.00 78.62 87 TRP A N 1
ATOM 670 C CA . TRP A 1 87 ? 11.103 1.593 -2.131 1.00 78.62 87 TRP A CA 1
ATOM 671 C C . TRP A 1 87 ? 11.838 2.890 -1.796 1.00 78.62 87 TRP A C 1
ATOM 673 O O . TRP A 1 87 ? 12.188 3.637 -2.700 1.00 78.62 87 TRP A O 1
ATOM 683 N N . THR A 1 88 ? 12.119 3.160 -0.517 1.00 67.81 88 THR A N 1
ATOM 684 C CA . THR A 1 88 ? 12.961 4.299 -0.113 1.00 67.81 88 THR A CA 1
ATOM 685 C C . THR A 1 88 ? 14.453 3.981 -0.197 1.00 67.81 88 THR A C 1
ATOM 687 O O . THR A 1 88 ? 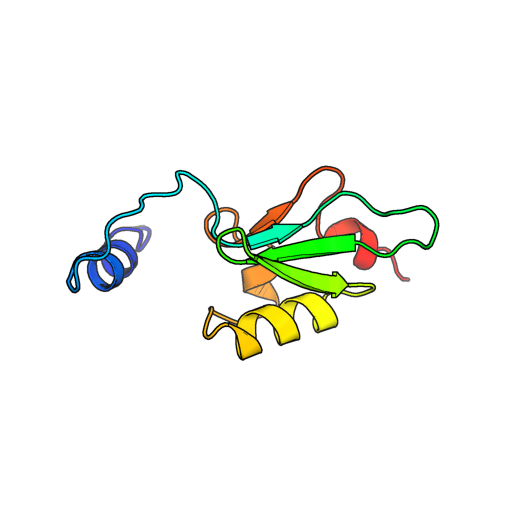15.275 4.852 0.064 1.00 67.81 88 THR A O 1
ATOM 690 N N . ALA A 1 89 ? 14.821 2.742 -0.541 1.00 53.44 89 ALA A N 1
ATOM 691 C CA . ALA A 1 89 ? 16.175 2.384 -0.933 1.00 53.44 89 ALA A CA 1
ATOM 692 C C . ALA A 1 89 ? 16.425 2.861 -2.371 1.00 53.44 89 ALA A C 1
ATOM 694 O O . ALA A 1 89 ? 16.458 2.081 -3.315 1.00 53.44 89 ALA A O 1
ATOM 695 N N . THR A 1 90 ? 16.547 4.170 -2.544 1.00 43.62 90 THR A N 1
ATOM 696 C CA . THR A 1 90 ? 17.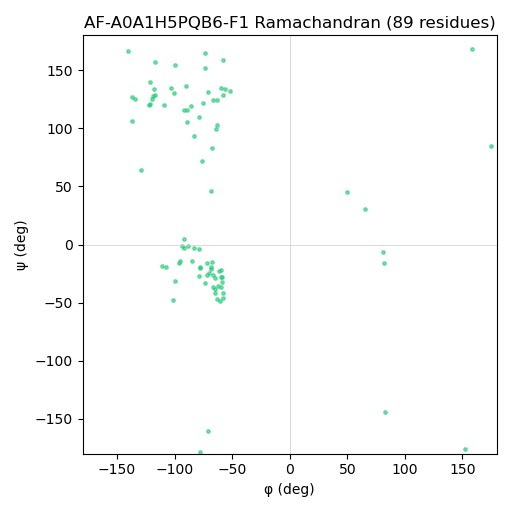173 4.779 -3.719 1.00 43.62 90 THR A CA 1
ATOM 697 C C . THR A 1 90 ? 18.095 5.867 -3.185 1.00 43.62 90 THR A C 1
ATOM 699 O O . THR A 1 90 ? 17.672 6.664 -2.345 1.00 43.62 90 THR A O 1
ATOM 702 N N . GLY A 1 91 ? 19.371 5.798 -3.574 1.00 41.84 91 GLY A N 1
ATOM 703 C CA . GLY A 1 91 ? 20.339 6.870 -3.341 1.00 41.84 91 GLY A CA 1
ATOM 704 C C . GLY A 1 91 ? 20.045 8.117 -4.161 1.00 41.84 91 GLY A C 1
ATOM 705 O O . GLY A 1 91 ? 19.095 8.093 -4.973 1.00 41.84 91 GLY A O 1
#

Foldseek 3Di:
DDDPPPPVVVVVPPDDDPDPPPFAQKEWAAQDPVRWIFIGGNNHTDDTDNAVVVVLVSCVVVVHDRDPVCQPPRNHYDYHPDGNVVRVPDD

Solvent-accessible surface area (backbone atoms only — not comparable to full-atom values): 5730 Å² total; per-residue (Å²): 136,84,78,79,74,64,70,70,60,57,77,71,68,79,65,93,73,99,69,87,70,90,65,38,49,25,42,34,45,48,66,46,98,86,57,34,19,51,33,27,49,74,87,41,80,77,50,72,30,80,48,72,66,47,52,40,52,52,26,52,76,68,74,42,87,64,49,83,77,46,69,76,32,62,78,45,35,38,58,39,71,79,47,74,64,72,69,64,74,62,135

Radius of gyration: 14.37 Å; Cα contacts (8 Å, |Δi|>4): 104; chains: 1; bounding box: 44×27×37 Å